Protein AF-A0A940P5E0-F1 (afdb_monomer)

Foldseek 3Di:
DDDDDDDDDDFLLVVLVCCLPPPPPDLCLLVVLLVVVQVVQAVQQVVVVDDDPDDWDWDWDWDDDPNHIDIDIDTPGFWDDPVRCCQQVLDFQRDPCPVDDDDDDDPPPPNNRSCSQSSVVSPDQKDWDWTAGPVHQVWIWIWIDGSRSDIDIDTDDRDD

Structure (mmCIF, N/CA/C/O backbone):
data_AF-A0A940P5E0-F1
#
_entry.id   AF-A0A940P5E0-F1
#
loop_
_atom_site.group_PDB
_atom_site.id
_atom_site.type_symbol
_atom_site.label_atom_id
_atom_site.label_alt_id
_atom_site.label_comp_id
_atom_site.label_asym_id
_atom_site.label_entity_id
_atom_site.label_seq_id
_atom_site.pdbx_PDB_ins_code
_atom_site.Cartn_x
_atom_site.Cartn_y
_atom_site.Cartn_z
_atom_site.occupancy
_atom_site.B_iso_or_equiv
_atom_site.auth_seq_id
_atom_site.auth_comp_id
_atom_site.auth_asym_id
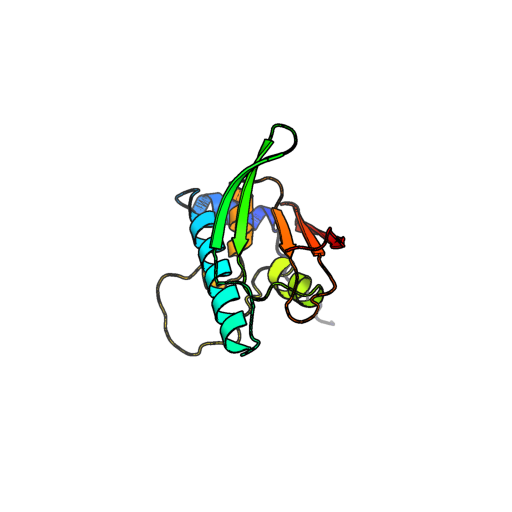_atom_site.auth_atom_id
_atom_site.pdbx_PDB_model_num
ATOM 1 N N . MET A 1 1 ? -26.971 -40.509 3.670 1.00 55.34 1 MET A N 1
ATOM 2 C CA . MET A 1 1 ? -27.205 -39.049 3.719 1.00 55.34 1 MET A CA 1
ATOM 3 C C . MET A 1 1 ? -25.956 -38.396 3.150 1.00 55.34 1 MET A C 1
ATOM 5 O O . MET A 1 1 ? -24.884 -38.816 3.577 1.00 55.34 1 MET A O 1
ATOM 9 N N . PRO A 1 2 ? -26.040 -37.484 2.166 1.00 64.12 2 PRO A N 1
ATOM 10 C CA . PRO A 1 2 ? -24.861 -36.746 1.727 1.00 64.12 2 PRO A CA 1
ATOM 11 C C . PRO A 1 2 ? -24.359 -35.894 2.896 1.00 64.12 2 PRO A C 1
ATOM 13 O O . PRO A 1 2 ? -25.160 -35.305 3.619 1.00 64.12 2 PRO A O 1
ATOM 16 N N . GLN A 1 3 ? -23.048 -35.876 3.110 1.00 68.75 3 GLN A N 1
ATOM 17 C CA . GLN A 1 3 ? -22.428 -35.011 4.104 1.00 68.75 3 GLN A CA 1
ATOM 18 C C . GLN A 1 3 ? -22.247 -33.631 3.476 1.00 68.75 3 GLN A C 1
ATOM 20 O O . GLN A 1 3 ? -21.468 -33.475 2.537 1.00 68.75 3 GLN A O 1
ATOM 25 N N . GLU A 1 4 ? -22.991 -32.644 3.965 1.00 78.94 4 GLU A N 1
ATOM 26 C CA . GLU A 1 4 ? -22.797 -31.256 3.559 1.00 78.94 4 GLU A CA 1
ATOM 27 C C . GLU A 1 4 ? -21.543 -30.697 4.231 1.00 78.94 4 GLU A C 1
ATOM 29 O O . GLU A 1 4 ? -21.352 -30.821 5.443 1.00 78.94 4 GLU A O 1
ATOM 34 N N . SER A 1 5 ? -20.670 -30.107 3.418 1.00 74.12 5 SER A N 1
ATOM 35 C CA . SER A 1 5 ? -19.461 -29.433 3.872 1.00 74.12 5 SER A CA 1
ATOM 36 C C . SER A 1 5 ? -19.677 -27.932 3.777 1.00 74.12 5 SER A C 1
ATOM 38 O O . SER A 1 5 ? -20.041 -27.419 2.721 1.00 74.12 5 SER A O 1
ATOM 40 N N . TYR A 1 6 ? -19.403 -27.233 4.871 1.00 83.38 6 TYR A N 1
ATOM 41 C CA . TYR A 1 6 ? -19.501 -25.782 4.967 1.00 83.38 6 TYR A CA 1
ATOM 42 C C . TYR A 1 6 ? -18.100 -25.187 5.099 1.00 83.38 6 TYR A C 1
ATOM 44 O O . TYR A 1 6 ? -17.218 -25.788 5.715 1.00 83.38 6 TYR A O 1
ATOM 52 N N . VAL A 1 7 ? -17.885 -24.017 4.502 1.00 78.69 7 VAL A N 1
ATOM 53 C CA . VAL A 1 7 ? -16.602 -23.307 4.566 1.00 78.69 7 VAL A CA 1
ATOM 54 C C . VAL A 1 7 ? -16.635 -22.331 5.738 1.00 78.69 7 VAL A C 1
ATOM 56 O O . VAL A 1 7 ? -17.623 -21.622 5.928 1.00 78.69 7 VAL A O 1
ATOM 59 N N . PHE A 1 8 ? -15.553 -22.286 6.517 1.00 74.12 8 PHE A N 1
ATOM 60 C CA . PHE A 1 8 ? -15.381 -21.267 7.548 1.00 74.12 8 PHE A CA 1
ATOM 61 C C . PHE A 1 8 ? -15.370 -19.873 6.916 1.00 74.12 8 PHE A C 1
ATOM 63 O O . PHE A 1 8 ? -14.656 -19.627 5.945 1.00 74.12 8 PHE A O 1
ATOM 70 N N . GLN A 1 9 ? -16.151 -18.960 7.486 1.00 72.38 9 GLN A N 1
ATOM 71 C CA . GLN A 1 9 ? -16.151 -17.551 7.111 1.00 72.38 9 GLN A CA 1
ATOM 72 C C . GLN A 1 9 ? -15.310 -16.762 8.109 1.00 72.38 9 GLN A C 1
ATOM 74 O O . GLN A 1 9 ? -15.288 -17.074 9.300 1.00 72.38 9 GLN A O 1
ATOM 79 N N . VAL A 1 10 ? -14.627 -15.733 7.620 1.00 70.62 10 VAL A N 1
ATOM 80 C CA . VAL A 1 10 ? -13.775 -14.871 8.436 1.00 70.62 10 VAL A CA 1
ATOM 81 C C . VAL A 1 10 ? -14.363 -13.462 8.433 1.00 70.62 10 VAL A C 1
ATOM 83 O O . VAL A 1 10 ? -14.645 -12.914 7.371 1.00 70.62 10 VAL A O 1
ATOM 86 N N . ASN A 1 11 ? -14.556 -12.884 9.621 1.00 74.44 11 ASN A N 1
ATOM 87 C CA . ASN A 1 11 ? -15.017 -11.506 9.790 1.00 74.44 11 ASN A CA 1
ATOM 88 C C . ASN A 1 11 ? -13.806 -10.574 9.936 1.00 74.44 11 ASN A C 1
ATOM 90 O O . ASN A 1 11 ? -13.059 -10.688 10.910 1.00 74.44 11 ASN A O 1
ATOM 94 N N . LEU A 1 12 ? -13.633 -9.651 8.985 1.00 76.00 12 LEU A N 1
ATOM 95 C CA . LEU A 1 12 ? -12.532 -8.690 8.999 1.00 76.00 12 LEU A CA 1
ATOM 96 C C . LEU A 1 12 ? -12.578 -7.746 10.202 1.00 76.00 12 LEU A C 1
ATOM 98 O O . LEU A 1 12 ? -11.566 -7.607 10.881 1.00 76.00 12 LEU A O 1
ATOM 102 N N . GLY A 1 13 ? -13.738 -7.161 10.505 1.00 75.00 13 GLY A N 1
ATOM 103 C CA . GLY A 1 13 ? -13.892 -6.265 11.654 1.00 75.00 13 GLY A CA 1
ATOM 104 C C . GLY A 1 13 ? -13.487 -6.951 12.960 1.00 75.00 13 GLY A C 1
ATOM 105 O O . GLY A 1 13 ? -12.678 -6.423 13.713 1.00 75.00 13 GLY A O 1
ATOM 106 N N . GLY A 1 14 ? -13.921 -8.202 13.154 1.00 76.06 14 GLY A N 1
ATOM 107 C CA . GLY A 1 14 ? -13.518 -8.999 14.317 1.00 76.06 14 GLY A CA 1
ATOM 108 C C . GLY A 1 14 ? -12.012 -9.299 14.374 1.00 76.06 14 GLY A C 1
ATOM 109 O O . GLY A 1 14 ? -11.443 -9.376 15.460 1.00 76.06 14 GLY A O 1
ATOM 110 N N . MET A 1 15 ? -11.334 -9.440 13.229 1.00 77.25 15 MET A N 1
ATOM 111 C CA . MET A 1 15 ? -9.872 -9.569 13.203 1.00 77.25 15 MET A CA 1
ATOM 112 C C . MET A 1 15 ? -9.172 -8.256 13.550 1.00 77.25 15 MET A C 1
ATOM 114 O O . MET A 1 15 ? -8.196 -8.289 14.295 1.00 77.25 15 MET A O 1
ATOM 118 N N . ILE A 1 16 ? -9.666 -7.119 13.050 1.00 75.62 16 ILE A N 1
ATOM 119 C CA . ILE A 1 16 ? -9.144 -5.788 13.394 1.00 75.62 16 ILE A CA 1
ATOM 120 C C . ILE A 1 16 ? -9.293 -5.542 14.902 1.00 75.62 16 ILE A C 1
ATOM 122 O O . ILE A 1 16 ? -8.329 -5.120 15.535 1.00 75.62 16 ILE A O 1
ATOM 126 N N . ASP A 1 17 ? -10.432 -5.908 15.496 1.00 75.94 17 ASP A N 1
ATOM 127 C CA . ASP A 1 17 ? -10.663 -5.796 16.943 1.00 75.94 17 ASP A CA 1
ATOM 128 C C . ASP A 1 17 ? -9.687 -6.659 17.759 1.00 75.94 17 ASP A C 1
ATOM 130 O O . ASP A 1 17 ? -9.161 -6.226 18.785 1.00 75.94 17 ASP A O 1
ATOM 134 N N . ILE A 1 18 ? -9.411 -7.894 17.328 1.00 74.56 18 ILE A N 1
ATOM 135 C CA . ILE A 1 18 ? -8.427 -8.761 18.002 1.00 74.56 18 ILE A CA 1
ATOM 136 C C . ILE A 1 18 ? -7.021 -8.170 17.873 1.00 74.56 18 ILE A C 1
ATOM 138 O O . ILE A 1 18 ? -6.257 -8.148 18.843 1.00 74.56 18 ILE A O 1
ATOM 142 N N . LEU A 1 19 ? -6.683 -7.684 16.679 1.00 71.31 19 LEU A N 1
ATOM 143 C CA . LEU A 1 19 ? -5.409 -7.038 16.402 1.00 71.31 19 LEU A CA 1
ATOM 144 C C . LEU A 1 19 ? -5.214 -5.812 17.305 1.00 71.31 19 LEU A C 1
ATOM 146 O O . LEU A 1 19 ? -4.159 -5.694 17.935 1.00 71.31 19 LEU A O 1
ATOM 150 N N . SER A 1 20 ? -6.233 -4.956 17.430 1.00 68.44 20 SER A N 1
ATOM 151 C CA . SER A 1 20 ? -6.174 -3.739 18.247 1.00 68.44 20 SER A CA 1
ATOM 152 C C . SER A 1 20 ? -6.072 -4.039 19.741 1.00 68.44 20 SER A C 1
ATOM 154 O O . SER A 1 20 ? -5.317 -3.376 20.445 1.00 68.44 20 SER A O 1
ATOM 156 N N . ASN A 1 21 ? -6.813 -5.034 20.237 1.00 65.56 21 ASN A N 1
ATOM 157 C CA . ASN A 1 21 ? -6.927 -5.284 21.674 1.00 65.56 21 ASN A CA 1
ATOM 158 C C . ASN A 1 21 ? -5.821 -6.187 22.237 1.00 65.56 21 ASN A C 1
ATOM 160 O O . ASN A 1 21 ? -5.548 -6.132 23.438 1.00 65.56 21 ASN A O 1
ATOM 164 N N . HIS A 1 22 ? -5.202 -7.041 21.414 1.00 61.72 22 HIS A N 1
ATOM 165 C CA . HIS A 1 22 ? -4.337 -8.114 21.924 1.00 61.72 22 HIS A CA 1
ATOM 166 C C . HIS A 1 22 ? -2.964 -8.239 21.259 1.00 61.72 22 HIS A C 1
ATOM 168 O O . HIS A 1 22 ? -2.071 -8.821 21.874 1.00 61.72 22 HIS A O 1
ATOM 174 N N . LEU A 1 23 ? -2.766 -7.725 20.041 1.00 59.97 23 LEU A N 1
ATOM 175 C CA . LEU A 1 23 ? -1.518 -7.933 19.289 1.00 59.97 23 LEU A CA 1
ATOM 176 C C . LEU A 1 23 ? -0.697 -6.654 19.100 1.00 59.97 23 LEU A C 1
ATOM 178 O O . LEU A 1 23 ? 0.531 -6.727 19.038 1.00 59.97 23 LEU A O 1
ATOM 182 N N . TYR A 1 24 ? -1.341 -5.488 19.059 1.00 62.06 24 TYR A N 1
ATOM 183 C CA . TYR A 1 24 ? -0.664 -4.204 18.903 1.00 62.06 24 TYR A CA 1
ATOM 184 C C . TYR A 1 24 ? -0.682 -3.415 20.211 1.00 62.06 24 TYR A C 1
ATOM 186 O O . TYR A 1 24 ? -1.576 -2.626 20.486 1.00 62.06 24 TYR A O 1
ATOM 194 N N . SER A 1 25 ? 0.348 -3.615 21.032 1.00 58.38 25 SER A N 1
ATOM 195 C CA . SER A 1 25 ? 0.553 -2.860 22.275 1.00 58.38 25 SER A CA 1
ATOM 196 C C . SER A 1 25 ? 0.988 -1.403 22.050 1.00 58.38 25 SER A C 1
ATOM 198 O O . SER A 1 25 ? 1.002 -0.625 23.001 1.00 58.38 25 SER A O 1
ATOM 200 N N . SER A 1 26 ? 1.314 -1.017 20.809 1.00 66.50 26 SER A N 1
ATOM 201 C CA . SER A 1 26 ? 1.558 0.370 20.400 1.00 66.50 26 SER A CA 1
ATOM 202 C C . SER A 1 26 ? 0.910 0.649 19.036 1.00 66.50 26 SER A C 1
ATOM 204 O O . SER A 1 26 ? 1.012 -0.201 18.145 1.00 66.50 26 SER A O 1
ATOM 206 N N . PRO A 1 27 ? 0.302 1.834 18.832 1.00 66.56 27 PRO A N 1
ATOM 207 C CA . PRO A 1 27 ? -0.194 2.259 17.526 1.00 66.56 27 PRO A CA 1
ATOM 208 C C . PRO A 1 27 ? 0.919 2.394 16.478 1.00 66.56 27 PRO A C 1
ATOM 210 O O . PRO A 1 27 ? 0.611 2.449 15.301 1.00 66.56 27 PRO A O 1
ATOM 213 N N . ASP A 1 28 ? 2.203 2.383 16.845 1.00 79.81 28 ASP A N 1
ATOM 214 C CA . ASP A 1 28 ? 3.307 2.601 15.895 1.00 79.81 28 ASP A CA 1
ATOM 215 C C . ASP A 1 28 ? 3.607 1.393 14.993 1.00 79.81 28 ASP A C 1
ATOM 217 O O . ASP A 1 28 ? 4.463 1.459 14.106 1.00 79.81 28 ASP A O 1
ATOM 221 N N . VAL A 1 29 ? 2.934 0.257 15.204 1.00 80.25 29 VAL A N 1
ATOM 222 C CA . VAL A 1 29 ? 3.265 -0.969 14.474 1.00 80.25 29 VAL A CA 1
ATOM 223 C C . VAL A 1 29 ? 3.004 -0.850 12.971 1.00 80.25 29 VAL A C 1
ATOM 225 O O . VAL A 1 29 ? 3.805 -1.372 12.194 1.00 80.25 29 VAL A O 1
ATOM 228 N N . PHE A 1 30 ? 1.985 -0.102 12.535 1.00 84.69 30 PHE A N 1
ATOM 229 C CA . PHE A 1 30 ? 1.736 0.081 11.098 1.00 84.69 30 PHE A CA 1
ATOM 230 C C . PHE A 1 30 ? 2.933 0.709 10.375 1.00 84.69 30 PHE A C 1
ATOM 232 O O . PHE A 1 30 ? 3.232 0.329 9.246 1.00 84.69 30 PHE A O 1
ATOM 239 N N . VAL A 1 31 ? 3.678 1.602 11.040 1.00 89.12 31 VAL A N 1
ATOM 240 C CA . VAL A 1 31 ? 4.879 2.225 10.470 1.00 89.12 31 VAL A CA 1
ATOM 241 C C . VAL A 1 31 ? 5.920 1.158 10.152 1.00 89.12 31 VAL A C 1
ATOM 243 O O . VAL A 1 31 ? 6.458 1.126 9.046 1.00 89.12 31 VAL A O 1
ATOM 246 N N . ARG A 1 32 ? 6.183 0.253 11.101 1.00 86.56 32 ARG A N 1
ATOM 247 C CA . ARG A 1 32 ? 7.145 -0.841 10.917 1.00 86.56 32 ARG A CA 1
ATOM 248 C C . ARG A 1 32 ? 6.718 -1.766 9.779 1.00 86.56 32 ARG A C 1
ATOM 250 O O . ARG A 1 32 ? 7.552 -2.127 8.953 1.00 86.56 32 ARG A O 1
ATOM 257 N N . GLU A 1 33 ? 5.440 -2.136 9.730 1.00 85.88 33 GLU A N 1
ATOM 258 C CA . GLU A 1 33 ? 4.922 -3.045 8.701 1.00 85.88 33 GLU A CA 1
ATOM 259 C C . GLU A 1 33 ? 4.988 -2.415 7.299 1.00 85.88 33 GLU A C 1
ATOM 261 O O . GLU A 1 33 ? 5.460 -3.056 6.358 1.00 85.88 33 GLU A O 1
ATOM 266 N N . LEU A 1 34 ? 4.594 -1.145 7.149 1.00 89.69 34 LEU A N 1
ATOM 267 C CA . LEU A 1 34 ? 4.669 -0.439 5.864 1.00 89.69 34 LEU A CA 1
ATOM 268 C C . LEU A 1 34 ? 6.115 -0.220 5.404 1.00 89.69 34 LEU A C 1
ATOM 270 O O . LEU A 1 34 ? 6.418 -0.433 4.229 1.00 89.69 34 LEU A O 1
ATOM 274 N N . LEU A 1 35 ? 7.026 0.133 6.317 1.00 90.44 35 LEU A N 1
ATOM 275 C CA . LEU A 1 35 ? 8.452 0.248 5.997 1.00 90.44 35 LEU A CA 1
ATOM 276 C C . LEU A 1 35 ? 9.044 -1.093 5.550 1.00 90.44 35 LEU A C 1
ATOM 278 O O . LEU A 1 35 ? 9.800 -1.134 4.579 1.00 90.44 35 LEU A O 1
ATOM 282 N N . GLN A 1 36 ? 8.686 -2.196 6.212 1.00 87.25 36 GLN A N 1
ATOM 283 C CA . GLN A 1 36 ? 9.150 -3.523 5.808 1.00 87.25 36 GLN A CA 1
ATOM 284 C C . GLN A 1 36 ? 8.617 -3.908 4.422 1.00 87.25 36 GLN A C 1
ATOM 286 O O . GLN A 1 36 ? 9.378 -4.422 3.602 1.00 87.25 36 GLN A O 1
ATOM 291 N N . ASN A 1 37 ? 7.345 -3.615 4.130 1.00 88.81 37 ASN A N 1
ATOM 292 C CA . ASN A 1 37 ? 6.761 -3.847 2.806 1.00 88.81 37 ASN A CA 1
ATOM 293 C C . ASN A 1 37 ? 7.494 -3.054 1.713 1.00 88.81 37 ASN A C 1
ATOM 295 O O . ASN A 1 37 ? 7.810 -3.610 0.662 1.00 88.81 37 ASN A O 1
ATOM 299 N N . ALA A 1 38 ? 7.826 -1.790 1.980 1.00 91.75 38 ALA A N 1
ATOM 300 C CA . ALA A 1 38 ? 8.589 -0.944 1.065 1.00 91.75 38 ALA A CA 1
ATOM 301 C C . ALA A 1 38 ? 10.007 -1.494 0.802 1.00 91.75 38 ALA A C 1
ATOM 303 O O . ALA A 1 38 ? 10.453 -1.577 -0.346 1.00 91.75 38 ALA A O 1
ATOM 304 N N . VAL A 1 39 ? 10.711 -1.942 1.852 1.00 90.69 39 VAL A N 1
ATOM 305 C CA . VAL A 1 39 ? 12.027 -2.599 1.724 1.00 90.69 39 VAL A CA 1
ATOM 306 C C . VAL A 1 39 ? 11.929 -3.867 0.875 1.00 90.69 39 VAL A C 1
ATOM 308 O O . VAL A 1 39 ? 12.759 -4.084 -0.014 1.00 90.69 39 VAL A O 1
ATOM 311 N N . ASP A 1 40 ? 10.908 -4.689 1.115 1.00 86.50 40 ASP A N 1
ATOM 312 C CA . ASP A 1 40 ? 10.685 -5.936 0.384 1.00 86.50 40 ASP A CA 1
ATOM 313 C C . ASP A 1 40 ? 10.379 -5.672 -1.100 1.00 86.50 40 ASP A C 1
ATOM 315 O O . ASP A 1 40 ? 10.935 -6.350 -1.971 1.00 86.50 40 ASP A O 1
ATOM 319 N N . ALA A 1 41 ? 9.568 -4.654 -1.406 1.00 90.50 41 ALA A N 1
ATOM 320 C CA . ALA A 1 41 ? 9.239 -4.251 -2.773 1.00 90.50 41 ALA A CA 1
ATOM 321 C C . ALA A 1 41 ? 10.479 -3.773 -3.547 1.00 90.50 41 ALA A C 1
ATOM 323 O O . ALA A 1 41 ? 10.698 -4.170 -4.696 1.00 90.50 41 ALA A O 1
ATOM 324 N N . ILE A 1 42 ? 11.343 -2.972 -2.920 1.00 92.75 42 ILE A N 1
ATOM 325 C CA . ILE A 1 42 ? 12.616 -2.535 -3.517 1.00 92.75 42 ILE A CA 1
ATOM 326 C C . ILE A 1 42 ? 13.553 -3.727 -3.734 1.00 92.75 42 ILE A C 1
ATOM 328 O O . ILE A 1 42 ? 14.141 -3.882 -4.809 1.00 92.75 42 ILE A O 1
ATOM 332 N N . ALA A 1 43 ? 13.678 -4.613 -2.744 1.00 89.00 43 ALA A N 1
ATOM 333 C CA . ALA A 1 43 ? 14.507 -5.809 -2.863 1.00 89.00 43 ALA A CA 1
ATOM 334 C C . ALA A 1 43 ? 14.013 -6.741 -3.983 1.00 89.00 43 ALA A C 1
ATOM 336 O O . ALA A 1 43 ? 14.829 -7.299 -4.724 1.00 89.00 43 ALA A O 1
ATOM 337 N N . ALA A 1 44 ? 12.696 -6.892 -4.139 1.00 87.12 44 ALA A N 1
ATOM 338 C CA . ALA A 1 44 ? 12.089 -7.643 -5.233 1.00 87.12 44 ALA A CA 1
ATOM 339 C C . ALA A 1 44 ? 12.394 -6.999 -6.592 1.00 87.12 44 ALA A C 1
ATOM 341 O O . ALA A 1 44 ? 12.835 -7.697 -7.506 1.00 87.12 44 ALA A O 1
ATOM 342 N N . LYS A 1 45 ? 12.279 -5.669 -6.704 1.00 90.38 45 LYS A N 1
ATOM 343 C CA . LYS A 1 45 ? 12.611 -4.938 -7.934 1.00 90.38 45 LYS A CA 1
ATOM 344 C C . LYS A 1 45 ? 14.064 -5.144 -8.341 1.00 90.38 45 LYS A C 1
ATOM 346 O O . LYS A 1 45 ? 14.326 -5.465 -9.497 1.00 90.38 45 LYS A O 1
ATOM 351 N N . ARG A 1 46 ? 15.010 -5.054 -7.400 1.00 88.25 46 ARG A N 1
ATOM 352 C CA . ARG A 1 46 ? 16.439 -5.306 -7.675 1.00 88.25 46 ARG A CA 1
ATOM 353 C C . ARG A 1 46 ? 16.687 -6.695 -8.267 1.00 88.25 46 ARG A C 1
ATOM 355 O O . ARG A 1 46 ? 17.506 -6.833 -9.171 1.00 88.25 46 ARG A O 1
ATOM 362 N N . LYS A 1 47 ? 15.966 -7.718 -7.796 1.00 88.25 47 LYS A N 1
ATOM 363 C CA . LYS A 1 47 ? 16.100 -9.101 -8.291 1.00 88.25 47 LYS A CA 1
ATOM 364 C C . LYS A 1 47 ? 15.629 -9.282 -9.734 1.00 88.25 47 LYS A C 1
ATOM 366 O O . LYS A 1 47 ? 16.060 -10.236 -10.372 1.00 88.25 47 LYS A O 1
ATOM 371 N N . THR A 1 48 ? 14.791 -8.385 -10.258 1.00 87.81 48 THR A N 1
ATOM 372 C CA . THR A 1 48 ? 14.363 -8.429 -11.670 1.00 87.81 48 THR A CA 1
ATOM 373 C C . THR A 1 48 ? 15.511 -8.128 -12.638 1.00 87.81 48 THR A C 1
ATOM 375 O O . THR A 1 48 ? 15.437 -8.497 -13.806 1.00 87.81 48 THR A O 1
ATOM 378 N N . GLY A 1 49 ? 16.566 -7.444 -12.173 1.00 85.12 49 GLY A N 1
ATOM 379 C CA . GLY A 1 49 ? 17.679 -7.000 -13.013 1.00 85.12 49 GLY A CA 1
ATOM 380 C C . GLY A 1 49 ? 17.322 -5.883 -14.000 1.00 85.12 49 GLY A C 1
ATOM 381 O O . GLY A 1 49 ? 18.179 -5.482 -14.785 1.00 85.12 49 GLY A O 1
ATOM 382 N N . ILE A 1 50 ? 16.089 -5.364 -13.969 1.00 83.69 50 ILE A N 1
ATOM 383 C CA . ILE A 1 50 ? 15.646 -4.287 -14.856 1.00 83.69 50 ILE A CA 1
ATOM 384 C C . ILE A 1 50 ? 16.279 -2.969 -14.387 1.00 83.69 50 ILE A C 1
ATOM 386 O O . ILE A 1 50 ? 16.061 -2.561 -13.241 1.00 83.69 50 ILE A O 1
ATOM 390 N N . PRO A 1 51 ? 17.050 -2.274 -15.245 1.00 78.00 51 PRO A N 1
ATOM 391 C CA . PRO A 1 51 ? 17.627 -0.986 -14.893 1.00 78.00 51 PRO A CA 1
ATOM 392 C C . PRO A 1 51 ? 16.531 0.043 -14.601 1.00 78.00 51 PRO A C 1
ATOM 394 O O . PRO A 1 51 ? 15.648 0.281 -15.422 1.00 78.00 51 PRO A O 1
ATOM 397 N N . SER A 1 52 ? 16.610 0.684 -13.438 1.00 79.06 52 SER A N 1
ATOM 398 C CA . SER A 1 52 ? 15.740 1.794 -13.052 1.00 79.06 52 SER A CA 1
ATOM 399 C C . SER A 1 52 ? 16.549 3.085 -13.065 1.00 79.06 52 SER A C 1
ATOM 401 O O . SER A 1 52 ? 17.597 3.165 -12.430 1.00 79.06 52 SER A O 1
ATOM 403 N N . ALA A 1 53 ? 16.057 4.113 -13.761 1.00 77.31 53 ALA A N 1
ATOM 404 C CA . ALA A 1 53 ? 16.648 5.453 -13.700 1.00 77.31 53 ALA A CA 1
ATOM 405 C C . ALA A 1 53 ? 16.453 6.109 -12.320 1.00 77.31 53 ALA A C 1
ATOM 407 O O . ALA A 1 53 ? 17.190 7.021 -11.947 1.00 77.31 53 ALA A O 1
ATOM 408 N N . LYS A 1 54 ? 15.459 5.638 -11.555 1.00 80.94 54 LYS A N 1
ATOM 409 C CA . LYS A 1 54 ? 15.190 6.093 -10.192 1.00 80.94 54 LYS A CA 1
ATOM 410 C C . LYS A 1 54 ? 16.061 5.361 -9.189 1.00 80.94 54 LYS A C 1
ATOM 412 O O . LYS A 1 54 ? 16.194 4.139 -9.274 1.00 80.94 54 LYS A O 1
ATOM 417 N N . LYS A 1 55 ? 16.588 6.124 -8.231 1.00 88.38 55 LYS A N 1
ATOM 418 C CA . LYS A 1 55 ? 17.236 5.588 -7.035 1.00 88.38 55 LYS A CA 1
ATOM 419 C C . LYS A 1 55 ? 16.207 4.885 -6.161 1.00 88.38 55 LYS A C 1
ATOM 421 O O . LYS A 1 55 ? 15.045 5.278 -6.142 1.00 88.38 55 LYS A O 1
ATOM 426 N N . ASP A 1 56 ? 16.679 3.886 -5.430 1.00 92.81 56 ASP A N 1
ATOM 427 C CA . ASP A 1 56 ? 15.880 3.246 -4.401 1.00 92.81 56 ASP A CA 1
ATOM 428 C C . ASP A 1 56 ? 15.686 4.212 -3.232 1.00 92.81 56 ASP A C 1
ATOM 430 O O . ASP A 1 56 ? 16.648 4.696 -2.634 1.00 92.81 56 ASP A O 1
ATOM 434 N N . GLU A 1 57 ? 14.431 4.483 -2.933 1.00 94.81 57 GLU A N 1
ATOM 435 C CA . GLU A 1 57 ? 13.977 5.452 -1.951 1.00 94.81 57 GLU A CA 1
ATOM 436 C C . GLU A 1 57 ? 12.685 4.956 -1.305 1.00 94.81 57 GLU A C 1
ATOM 438 O O . GLU A 1 57 ? 11.824 4.385 -1.983 1.00 94.81 57 GLU A O 1
ATOM 443 N N . ILE A 1 58 ? 12.592 5.187 0.005 1.00 95.31 58 ILE A N 1
ATOM 444 C CA . ILE A 1 58 ? 11.387 5.054 0.817 1.00 95.31 58 ILE A CA 1
ATOM 445 C C . ILE A 1 58 ? 11.187 6.409 1.489 1.00 95.31 58 ILE A C 1
ATOM 447 O O . ILE A 1 58 ? 12.127 6.917 2.106 1.00 95.31 58 ILE A O 1
ATOM 451 N N . SER A 1 59 ? 9.995 6.988 1.387 1.00 94.62 59 SER A N 1
ATOM 452 C CA . SER A 1 59 ? 9.687 8.268 2.028 1.00 94.62 59 SER A CA 1
ATOM 453 C C . SER A 1 59 ? 8.400 8.195 2.843 1.00 94.62 59 SER A C 1
ATOM 455 O O . SER A 1 59 ? 7.455 7.494 2.477 1.00 94.62 59 SER A O 1
ATOM 457 N N . LEU A 1 60 ? 8.386 8.920 3.963 1.00 94.31 60 LEU A N 1
ATOM 458 C CA . LEU A 1 60 ? 7.199 9.181 4.770 1.00 94.31 60 LEU A CA 1
ATOM 459 C C . LEU A 1 60 ? 6.911 10.672 4.713 1.00 94.31 60 LEU A C 1
ATOM 461 O O . LEU A 1 60 ? 7.770 11.486 5.059 1.00 94.31 60 LEU A O 1
ATOM 465 N N . ILE A 1 61 ? 5.699 11.020 4.307 1.00 93.88 61 ILE A N 1
ATOM 466 C CA . ILE A 1 61 ? 5.258 12.405 4.184 1.00 93.88 61 ILE A CA 1
ATOM 467 C C . ILE A 1 61 ? 3.968 12.552 4.975 1.00 93.88 61 ILE A C 1
ATOM 469 O O . ILE A 1 61 ? 2.981 11.876 4.697 1.00 93.88 61 ILE A O 1
ATOM 473 N N . LEU A 1 62 ? 3.971 13.455 5.952 1.00 92.81 62 LEU A N 1
ATOM 474 C CA . LEU A 1 62 ? 2.741 13.927 6.568 1.00 92.81 62 LEU A CA 1
ATOM 475 C C . LEU A 1 62 ? 2.231 15.118 5.757 1.00 92.81 62 LEU A C 1
ATOM 477 O O . LEU A 1 62 ? 2.949 16.095 5.547 1.00 92.81 62 LEU A O 1
ATOM 481 N N . SER A 1 63 ? 1.000 15.009 5.290 1.00 92.81 63 SER A N 1
ATOM 482 C CA . SER A 1 63 ? 0.317 16.001 4.469 1.00 92.81 63 SER A CA 1
ATOM 483 C C . SER A 1 63 ? -1.113 16.193 4.970 1.00 92.81 63 SER A C 1
ATOM 485 O O . SER A 1 63 ? -1.517 15.600 5.972 1.00 92.81 63 SER A O 1
ATOM 487 N N . GLU A 1 64 ? -1.874 17.043 4.292 1.00 92.81 64 GLU A N 1
ATOM 488 C CA . GLU A 1 64 ? -3.281 17.270 4.586 1.00 92.81 64 GLU A CA 1
ATOM 489 C C . GLU A 1 64 ? -4.076 17.209 3.283 1.00 92.81 64 GLU A C 1
ATOM 491 O O . GLU A 1 64 ? -3.680 17.797 2.276 1.00 92.81 64 GLU A O 1
ATOM 496 N N . GLU A 1 65 ? -5.203 16.505 3.306 1.00 90.31 65 GLU A N 1
ATOM 497 C CA . GLU A 1 65 ? -6.145 16.420 2.194 1.00 90.31 65 GLU A CA 1
ATOM 498 C C . GLU A 1 65 ? -7.540 16.760 2.730 1.00 90.31 65 GLU A C 1
ATOM 500 O O . GLU A 1 65 ? -8.028 16.137 3.672 1.00 90.31 65 GLU A O 1
ATOM 505 N N . ASN A 1 66 ? -8.188 17.782 2.161 1.00 91.25 66 ASN A N 1
ATOM 506 C CA . ASN A 1 66 ? -9.528 18.229 2.567 1.00 91.25 66 ASN A CA 1
ATOM 507 C C . ASN A 1 66 ? -9.675 18.518 4.079 1.00 91.25 66 ASN A C 1
ATOM 509 O O . ASN A 1 66 ? -10.704 18.197 4.679 1.00 91.25 66 ASN A O 1
ATOM 513 N N . GLY A 1 67 ? -8.654 19.101 4.714 1.00 90.31 67 GLY A N 1
ATOM 514 C CA . GLY A 1 67 ? -8.680 19.394 6.151 1.00 90.31 67 GLY A CA 1
ATOM 515 C C . GLY A 1 67 ? -8.434 18.181 7.052 1.00 90.31 67 GLY A C 1
ATOM 516 O O . GLY A 1 67 ? -8.655 18.272 8.260 1.00 90.31 67 GLY A O 1
ATOM 517 N N . ARG A 1 68 ? -8.033 17.032 6.490 1.00 89.62 68 ARG A N 1
ATOM 518 C CA . ARG A 1 68 ? -7.731 15.804 7.237 1.00 89.62 68 ARG A CA 1
ATOM 519 C C . ARG A 1 68 ? -6.253 15.443 7.105 1.00 89.62 68 ARG A C 1
ATOM 521 O O . ARG A 1 68 ? -5.721 15.519 5.996 1.00 89.62 68 ARG A O 1
ATOM 528 N N . PRO A 1 69 ? -5.589 15.024 8.197 1.00 91.38 69 PRO A N 1
ATOM 529 C CA . PRO A 1 69 ? -4.208 14.575 8.130 1.00 91.38 69 PRO A CA 1
ATOM 530 C C . PRO A 1 69 ? -4.108 13.322 7.258 1.00 91.38 69 PRO A C 1
ATOM 532 O O . PRO A 1 69 ? -4.884 12.379 7.409 1.00 91.38 69 PRO A O 1
ATOM 535 N N . LEU A 1 70 ? -3.127 13.317 6.364 1.00 93.31 70 LEU A N 1
ATOM 536 C CA . LEU A 1 70 ? -2.825 12.221 5.459 1.00 93.31 70 LEU A CA 1
ATOM 537 C C . LEU A 1 70 ? -1.357 11.836 5.634 1.00 93.31 70 LEU A C 1
ATOM 539 O O . LEU A 1 70 ? -0.454 12.617 5.325 1.00 93.31 70 LEU A O 1
ATOM 543 N N . LEU A 1 71 ? -1.118 10.625 6.130 1.00 93.12 71 LEU A N 1
ATOM 544 C CA . LEU A 1 71 ? 0.219 10.058 6.251 1.00 93.12 71 LEU A CA 1
ATOM 545 C C . LEU A 1 71 ? 0.505 9.157 5.044 1.00 93.12 71 LEU A C 1
ATOM 547 O O . LEU A 1 71 ? -0.071 8.079 4.911 1.00 93.12 71 LEU A O 1
ATOM 551 N N . CYS A 1 72 ? 1.406 9.604 4.176 1.00 93.94 72 CYS A N 1
ATOM 552 C CA . CYS A 1 72 ? 1.781 8.918 2.946 1.00 93.94 72 CYS A CA 1
ATOM 553 C C . CYS A 1 72 ? 3.101 8.167 3.117 1.00 93.94 72 CYS A C 1
ATOM 555 O O . CYS A 1 72 ? 4.102 8.749 3.536 1.00 93.94 72 CYS A O 1
ATOM 557 N N . PHE A 1 73 ? 3.111 6.899 2.713 1.00 94.75 73 PHE A N 1
ATOM 558 C CA . PHE A 1 73 ? 4.313 6.087 2.551 1.00 94.75 73 PHE A CA 1
ATOM 559 C C . PHE A 1 73 ? 4.525 5.862 1.060 1.00 94.75 73 PHE A C 1
ATOM 561 O O . PHE A 1 73 ? 3.598 5.445 0.367 1.00 94.75 73 PHE A O 1
ATOM 568 N N . THR A 1 74 ? 5.727 6.130 0.563 1.00 95.06 74 THR A N 1
ATOM 569 C CA . THR A 1 74 ? 6.076 5.852 -0.832 1.00 95.06 74 THR A CA 1
ATOM 570 C C . THR A 1 74 ? 7.345 5.028 -0.910 1.00 95.06 74 THR A C 1
ATOM 572 O O . THR A 1 74 ? 8.260 5.193 -0.102 1.00 95.06 74 THR A O 1
ATOM 575 N N . ASP A 1 75 ? 7.402 4.152 -1.905 1.00 95.19 75 ASP A N 1
ATOM 576 C CA . ASP A 1 75 ? 8.586 3.389 -2.255 1.00 95.19 75 ASP A CA 1
ATOM 577 C C . ASP A 1 75 ? 8.775 3.353 -3.773 1.00 95.19 75 ASP A C 1
ATOM 579 O O . ASP A 1 75 ? 7.883 3.664 -4.562 1.00 95.19 75 ASP A O 1
ATOM 583 N N . THR A 1 76 ? 9.983 3.001 -4.187 1.00 94.56 76 THR A N 1
ATOM 584 C CA . THR A 1 76 ? 10.386 2.901 -5.600 1.00 94.56 76 THR A CA 1
ATOM 585 C C . THR A 1 76 ? 10.537 1.447 -6.045 1.00 94.56 76 THR A C 1
ATOM 587 O O . THR A 1 76 ? 11.251 1.165 -7.015 1.00 94.56 76 THR A O 1
ATOM 590 N N . GLY A 1 77 ? 9.884 0.524 -5.336 1.00 93.38 77 GLY A N 1
ATOM 591 C CA . GLY A 1 77 ? 9.898 -0.913 -5.555 1.00 93.38 77 GLY A CA 1
ATOM 592 C C . GLY A 1 77 ? 9.089 -1.360 -6.768 1.00 93.38 77 GLY A C 1
ATOM 593 O O . GLY A 1 77 ? 8.936 -0.631 -7.751 1.00 93.38 77 GLY A O 1
ATOM 594 N N . THR A 1 78 ? 8.645 -2.618 -6.750 1.00 92.75 78 THR A N 1
ATOM 595 C CA . THR A 1 78 ? 8.030 -3.263 -7.922 1.00 92.75 78 THR A CA 1
ATOM 596 C C . THR A 1 78 ? 6.720 -2.619 -8.355 1.00 92.75 78 THR A C 1
ATOM 598 O O . THR A 1 78 ? 6.368 -2.730 -9.526 1.00 92.75 78 THR A O 1
ATOM 601 N N . GLY A 1 79 ? 5.993 -1.987 -7.432 1.00 93.44 79 GLY A N 1
ATOM 602 C CA . GLY A 1 79 ? 4.566 -1.744 -7.611 1.00 93.44 79 GLY A CA 1
ATOM 603 C C . GLY A 1 79 ? 3.783 -3.057 -7.722 1.00 93.44 79 GLY A C 1
ATOM 604 O O . GLY A 1 79 ? 4.333 -4.137 -7.487 1.00 93.44 79 GLY A O 1
ATOM 605 N N . LEU A 1 80 ? 2.499 -2.949 -8.060 1.00 93.75 80 LEU A N 1
ATOM 606 C CA . LEU A 1 80 ? 1.567 -4.068 -8.178 1.00 93.75 80 LEU A CA 1
ATOM 607 C C . LEU A 1 80 ? 0.738 -3.930 -9.455 1.00 93.75 80 LEU A C 1
ATOM 609 O O . LEU A 1 80 ? 0.292 -2.840 -9.814 1.00 93.75 80 LEU A O 1
ATOM 613 N N . THR A 1 81 ? 0.533 -5.045 -10.142 1.00 94.62 81 THR A N 1
ATOM 614 C CA . THR A 1 81 ? -0.505 -5.188 -11.171 1.00 94.62 81 THR A CA 1
ATOM 615 C C . THR A 1 81 ? -1.875 -5.387 -10.516 1.00 94.62 81 THR A C 1
ATOM 617 O O . THR A 1 81 ? -1.964 -5.754 -9.345 1.00 94.62 81 THR A O 1
ATOM 620 N N . GLU A 1 82 ? -2.967 -5.219 -11.264 1.00 94.00 82 GLU A N 1
ATOM 621 C CA . GLU A 1 82 ? -4.327 -5.464 -10.753 1.00 94.00 82 GLU A CA 1
ATOM 622 C C . GLU A 1 82 ? -4.501 -6.884 -10.180 1.00 94.00 82 GLU A C 1
ATOM 624 O O . GLU A 1 82 ? -5.064 -7.075 -9.101 1.00 94.00 82 GLU A O 1
ATOM 629 N N . ALA A 1 83 ? -3.932 -7.892 -10.848 1.00 90.50 83 ALA A N 1
ATOM 630 C CA . ALA A 1 83 ? -3.958 -9.274 -10.370 1.00 90.50 83 ALA A CA 1
ATOM 631 C C . ALA A 1 83 ? -3.212 -9.448 -9.033 1.00 90.50 83 ALA A C 1
ATOM 633 O O . ALA A 1 83 ? -3.653 -10.195 -8.158 1.00 90.50 83 ALA A O 1
ATOM 634 N N . GLU A 1 84 ? -2.090 -8.749 -8.856 1.00 89.19 84 GLU A N 1
ATOM 635 C CA . GLU A 1 84 ? -1.322 -8.760 -7.609 1.00 89.19 84 GLU A CA 1
ATOM 636 C C . GLU A 1 84 ? -2.026 -7.986 -6.492 1.00 89.19 84 GLU A C 1
ATOM 638 O O . GLU A 1 84 ? -1.954 -8.413 -5.341 1.00 89.19 84 GLU A O 1
ATOM 643 N N . ILE A 1 85 ? -2.768 -6.919 -6.810 1.00 89.75 85 ILE A N 1
ATOM 644 C CA . ILE A 1 85 ? -3.641 -6.230 -5.847 1.00 89.75 85 ILE A CA 1
ATOM 645 C C . ILE A 1 85 ? -4.676 -7.212 -5.289 1.00 89.75 85 ILE A C 1
ATOM 647 O O . ILE A 1 85 ? -4.786 -7.368 -4.071 1.00 89.75 85 ILE A O 1
ATOM 651 N N . HIS A 1 86 ? -5.389 -7.934 -6.158 1.00 85.62 86 HIS A N 1
ATOM 652 C CA . HIS A 1 86 ? -6.359 -8.936 -5.712 1.00 85.62 86 HIS A CA 1
ATOM 653 C C . HIS A 1 86 ? -5.714 -10.044 -4.879 1.00 85.62 86 HIS A C 1
ATOM 655 O O . HIS A 1 86 ? -6.298 -10.506 -3.904 1.00 85.62 86 HIS A O 1
ATOM 661 N N . ARG A 1 87 ? -4.501 -10.467 -5.237 1.00 81.19 87 ARG A N 1
ATOM 662 C CA . ARG A 1 87 ? -3.808 -11.543 -4.526 1.00 81.19 87 ARG A CA 1
ATOM 663 C C . ARG A 1 87 ? -3.267 -11.114 -3.163 1.00 81.19 87 ARG A C 1
ATOM 665 O O . ARG A 1 87 ? -3.365 -11.882 -2.214 1.00 81.19 87 ARG A O 1
ATOM 672 N N . PHE A 1 88 ? -2.655 -9.936 -3.075 1.00 80.19 88 PHE A N 1
ATOM 673 C CA . PHE A 1 88 ? -1.875 -9.531 -1.901 1.00 80.19 88 PHE A CA 1
ATOM 674 C C . PHE A 1 88 ? -2.593 -8.537 -0.994 1.00 80.19 88 PHE A C 1
ATOM 676 O O . PHE A 1 88 ? -2.310 -8.518 0.200 1.00 80.19 88 PHE A O 1
ATOM 683 N N . LEU A 1 89 ? -3.494 -7.708 -1.533 1.00 81.75 89 LEU A N 1
ATOM 684 C CA . LEU A 1 89 ? -4.214 -6.703 -0.743 1.00 81.75 89 LEU A CA 1
ATOM 685 C C . LEU A 1 89 ? -5.631 -7.161 -0.383 1.00 81.75 89 LEU A C 1
ATOM 687 O O . LEU A 1 89 ? -6.115 -6.844 0.699 1.00 81.75 89 LEU A O 1
ATOM 691 N N . ALA A 1 90 ? -6.293 -7.921 -1.264 1.00 72.31 90 ALA A N 1
ATOM 692 C CA . ALA A 1 90 ? -7.686 -8.332 -1.062 1.00 72.31 90 ALA A CA 1
ATOM 693 C C . ALA A 1 90 ? -7.862 -9.691 -0.360 1.00 72.31 90 ALA A C 1
ATOM 695 O O . ALA A 1 90 ? -8.970 -10.014 0.068 1.00 72.31 90 ALA A O 1
ATOM 696 N N . VAL A 1 91 ? -6.799 -10.492 -0.227 1.00 70.00 91 VAL A N 1
ATOM 697 C CA . VAL A 1 91 ? -6.850 -11.795 0.451 1.00 70.00 91 VAL A CA 1
ATOM 698 C C . VAL A 1 91 ? -5.983 -11.773 1.703 1.00 70.00 91 VAL A C 1
ATOM 700 O O . VAL A 1 91 ? -4.756 -11.827 1.661 1.00 70.00 91 VAL A O 1
ATOM 703 N N . ILE A 1 92 ? -6.649 -11.750 2.851 1.00 69.25 92 ILE A N 1
ATOM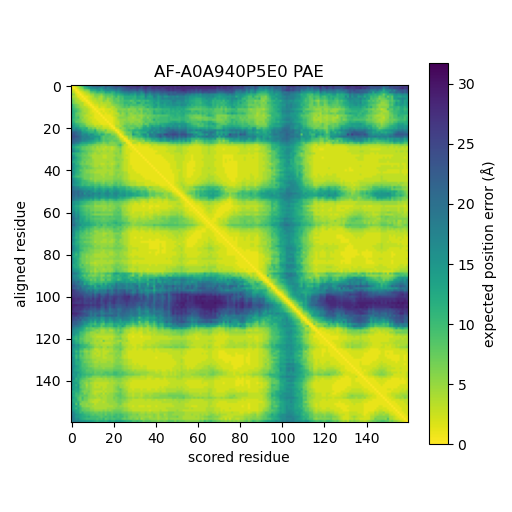 704 C CA . ILE A 1 92 ? -6.011 -11.766 4.167 1.00 69.25 92 ILE A CA 1
ATOM 705 C C . ILE A 1 92 ? -5.331 -13.120 4.379 1.00 69.25 92 ILE A C 1
ATOM 707 O O . ILE A 1 92 ? -5.940 -14.165 4.152 1.00 69.25 92 ILE A O 1
ATOM 711 N N . GLY A 1 93 ? -4.073 -13.118 4.821 1.00 61.09 93 GLY A N 1
ATOM 712 C CA . GLY A 1 93 ? -3.307 -14.353 5.016 1.00 61.09 93 G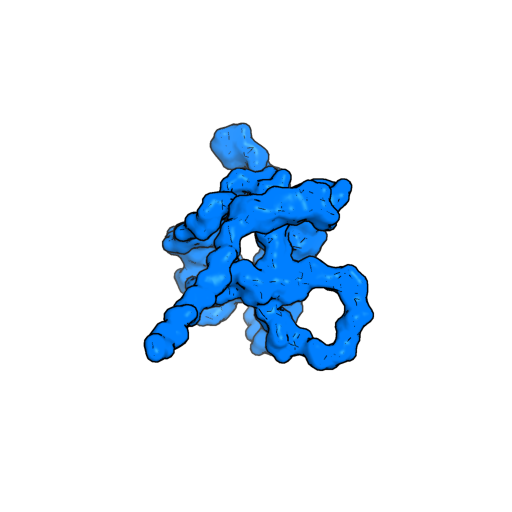LY A CA 1
ATOM 713 C C . GLY A 1 93 ? -2.472 -14.774 3.802 1.00 61.09 93 GLY A C 1
ATOM 714 O O . GLY A 1 93 ? -1.557 -15.586 3.951 1.00 61.09 93 GLY A O 1
ATOM 715 N N . GLN A 1 94 ? -2.734 -14.229 2.606 1.00 57.56 94 GLN A N 1
ATOM 716 C CA . GLN A 1 94 ? -1.919 -14.502 1.420 1.00 57.56 94 GLN A CA 1
ATOM 717 C C . GLN A 1 94 ? -0.752 -13.518 1.317 1.00 57.56 94 GLN A C 1
ATOM 719 O O . GLN A 1 94 ? -0.809 -12.489 0.653 1.00 57.56 94 GLN A O 1
ATOM 724 N N . SER A 1 95 ? 0.365 -13.874 1.950 1.00 55.62 95 SER A N 1
ATOM 725 C CA . SER A 1 95 ? 1.646 -13.218 1.684 1.00 55.62 95 SER A CA 1
ATOM 726 C C . SER A 1 95 ? 2.334 -13.837 0.464 1.00 55.62 95 SER A C 1
ATOM 728 O O . SER A 1 95 ? 2.368 -15.060 0.311 1.00 55.62 95 SER A O 1
ATOM 730 N N . SER A 1 96 ? 3.006 -13.012 -0.345 1.00 52.09 96 SER A N 1
ATOM 731 C CA . SER A 1 96 ? 4.001 -13.462 -1.336 1.00 52.09 96 SER A CA 1
ATOM 732 C C . SER A 1 96 ? 5.144 -14.290 -0.720 1.00 52.09 96 SER A C 1
ATOM 734 O O . SER A 1 96 ? 5.867 -14.980 -1.437 1.00 52.09 96 SER A O 1
ATOM 736 N N . LYS A 1 97 ? 5.298 -14.265 0.612 1.00 53.66 97 LYS A N 1
ATOM 737 C CA . LYS A 1 97 ? 6.305 -15.022 1.371 1.00 53.66 97 LYS A CA 1
ATOM 738 C C . LYS A 1 97 ? 5.919 -16.473 1.653 1.00 53.66 97 LYS A C 1
ATOM 740 O O . LYS A 1 97 ? 6.785 -17.240 2.065 1.00 53.66 97 LYS A O 1
ATOM 745 N N . HIS A 1 98 ? 4.666 -16.879 1.432 1.00 49.97 98 HIS A N 1
ATOM 746 C CA . HIS A 1 98 ? 4.235 -18.241 1.771 1.00 49.97 98 HIS A CA 1
ATOM 747 C C . HIS A 1 98 ? 4.929 -19.325 0.917 1.00 49.97 98 HIS A C 1
ATOM 749 O O . HIS A 1 98 ? 5.033 -20.471 1.352 1.00 49.97 98 HIS A O 1
ATOM 755 N N . ASP A 1 99 ? 5.484 -18.947 -0.241 1.00 46.75 99 ASP A N 1
ATOM 756 C CA . ASP A 1 99 ? 6.262 -19.836 -1.115 1.00 46.75 99 ASP A CA 1
ATOM 757 C C . ASP A 1 99 ? 7.759 -19.927 -0.745 1.00 46.75 99 ASP A C 1
ATOM 759 O O . ASP A 1 99 ? 8.503 -20.719 -1.326 1.00 46.75 99 ASP A O 1
ATOM 763 N N . LEU A 1 100 ? 8.236 -19.155 0.240 1.00 45.69 100 LEU A N 1
ATOM 764 C CA . LEU A 1 100 ? 9.658 -19.050 0.578 1.00 45.69 100 LEU A CA 1
ATOM 765 C C . LEU A 1 100 ? 9.883 -19.143 2.093 1.00 45.69 100 LEU A C 1
ATOM 767 O O . LEU A 1 100 ? 10.046 -18.128 2.757 1.00 45.69 100 LEU A O 1
ATOM 771 N N . GLN A 1 101 ? 9.945 -20.368 2.627 1.00 43.59 101 GLN A N 1
ATOM 772 C CA . GLN A 1 101 ? 11.030 -20.866 3.501 1.00 43.59 101 GLN A CA 1
ATOM 773 C C . GLN A 1 101 ? 10.572 -22.049 4.366 1.00 43.59 101 GLN A C 1
ATOM 775 O O . GLN A 1 101 ? 9.819 -21.922 5.330 1.00 43.59 101 GLN A O 1
ATOM 780 N N . LYS A 1 102 ? 11.151 -23.215 4.067 1.00 42.94 102 LYS A N 1
ATOM 781 C CA . LYS A 1 102 ? 11.333 -24.296 5.034 1.00 42.94 102 LYS A CA 1
ATOM 782 C C . LYS A 1 102 ? 12.351 -23.830 6.086 1.00 42.94 102 LYS A C 1
ATOM 784 O O . LYS A 1 102 ? 13.498 -23.585 5.737 1.00 42.94 102 LYS A O 1
ATOM 789 N N . GLY A 1 103 ? 11.932 -23.766 7.349 1.00 43.09 103 GLY A N 1
ATOM 790 C CA . GLY A 1 103 ? 12.809 -23.910 8.517 1.00 43.09 103 GLY A CA 1
ATOM 791 C C . GLY A 1 103 ? 13.685 -22.714 8.908 1.00 43.09 103 GLY A C 1
ATOM 792 O O . GLY A 1 103 ? 14.890 -22.766 8.715 1.00 43.09 103 GLY A O 1
ATOM 793 N N . ALA A 1 104 ? 13.101 -21.703 9.556 1.00 37.81 104 ALA A N 1
ATOM 794 C CA . ALA A 1 104 ? 13.723 -20.964 10.666 1.00 37.81 104 ALA A CA 1
ATOM 795 C C . ALA A 1 104 ? 12.660 -20.087 11.358 1.00 37.81 104 ALA A C 1
ATOM 797 O O . ALA A 1 104 ? 12.023 -19.235 10.727 1.00 37.81 104 ALA A O 1
ATOM 798 N N . VAL A 1 105 ? 12.451 -20.339 12.651 1.00 39.19 105 VAL A N 1
ATOM 799 C CA . VAL A 1 105 ? 11.562 -19.581 13.543 1.00 39.19 105 VAL A CA 1
ATOM 800 C C . VAL A 1 105 ? 12.365 -18.395 14.074 1.00 39.19 105 VAL A C 1
ATOM 802 O O . VAL A 1 105 ? 13.307 -18.586 14.835 1.00 39.19 105 VAL A O 1
ATOM 805 N N . GLN A 1 106 ? 12.027 -17.188 13.627 1.00 39.00 106 GLN A N 1
ATOM 806 C CA . GLN A 1 106 ? 12.576 -15.928 14.132 1.00 39.00 106 GLN A CA 1
ATOM 807 C C . GLN A 1 106 ? 11.385 -15.034 14.497 1.00 39.00 106 GLN A C 1
ATOM 809 O O . GLN A 1 106 ? 10.391 -15.033 13.773 1.00 39.00 106 GLN A O 1
ATOM 814 N N . GLU A 1 107 ? 11.468 -14.355 15.639 1.00 38.78 107 GLU A N 1
ATOM 815 C CA . GLU A 1 107 ? 10.344 -13.799 16.414 1.00 38.78 107 GLU A CA 1
ATOM 816 C C . GLU A 1 107 ? 9.549 -12.654 15.744 1.00 38.78 107 GLU A C 1
ATOM 818 O O . GLU A 1 107 ? 8.471 -12.306 16.220 1.00 38.78 107 GLU A O 1
ATOM 823 N N . ASP A 1 108 ? 9.973 -12.137 14.588 1.00 41.38 108 ASP A N 1
ATOM 824 C CA . ASP A 1 108 ? 9.275 -11.067 13.860 1.00 41.38 108 ASP A CA 1
ATOM 825 C C . ASP A 1 108 ? 8.207 -11.627 12.900 1.00 41.38 108 ASP A C 1
ATOM 827 O O . ASP A 1 108 ? 8.379 -11.724 11.681 1.00 41.38 108 ASP A O 1
ATOM 831 N N . TYR A 1 109 ? 7.090 -12.068 13.479 1.00 44.34 109 TYR A N 1
ATOM 832 C CA . TYR A 1 109 ? 6.108 -12.921 12.79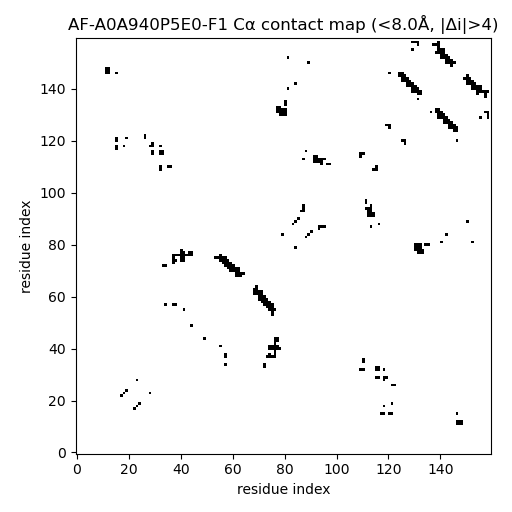9 1.00 44.34 109 TYR A CA 1
ATOM 833 C C . TYR A 1 109 ? 5.046 -12.195 11.949 1.00 44.34 109 TYR A C 1
ATOM 835 O O . TYR A 1 109 ? 4.465 -12.822 11.064 1.00 44.34 109 TYR A O 1
ATOM 843 N N . ILE A 1 110 ? 4.783 -10.896 12.138 1.00 44.56 110 ILE A N 1
ATOM 844 C CA . ILE A 1 110 ? 3.618 -10.228 11.507 1.00 44.56 110 ILE A CA 1
ATOM 845 C C . ILE A 1 110 ? 3.811 -10.015 9.994 1.00 44.56 110 ILE A C 1
ATOM 847 O O . ILE A 1 110 ? 2.893 -10.272 9.208 1.00 44.56 110 ILE A O 1
ATOM 851 N N . GLY A 1 111 ? 5.039 -9.718 9.559 1.00 45.50 111 GLY A N 1
ATOM 852 C CA . GLY A 1 111 ? 5.376 -9.523 8.146 1.00 45.50 111 GLY A CA 1
ATOM 853 C C . GLY A 1 111 ? 5.274 -10.780 7.265 1.00 45.50 111 GLY A C 1
ATOM 854 O O . GLY A 1 111 ? 5.503 -10.682 6.058 1.00 45.50 111 GLY A O 1
ATOM 855 N N . ARG A 1 112 ? 4.963 -11.959 7.836 1.00 49.47 112 ARG A N 1
ATOM 856 C CA . ARG A 1 112 ? 4.790 -13.244 7.122 1.00 49.47 112 ARG A CA 1
ATOM 857 C C . ARG A 1 112 ? 3.328 -13.597 6.832 1.00 49.47 112 ARG A C 1
ATOM 859 O O . ARG A 1 112 ? 3.075 -14.381 5.923 1.00 49.47 112 ARG A O 1
ATOM 866 N N . PHE A 1 113 ? 2.376 -13.009 7.557 1.00 53.28 113 PHE A N 1
ATOM 867 C CA . PHE A 1 113 ? 0.950 -13.330 7.420 1.00 53.28 113 PHE A CA 1
ATOM 868 C C . PHE A 1 113 ? 0.233 -12.488 6.357 1.00 53.28 113 PHE A C 1
ATOM 870 O O . PHE A 1 113 ? -0.930 -12.735 6.073 1.00 53.28 113 PHE A O 1
ATOM 877 N N . GLY A 1 114 ? 0.886 -11.476 5.773 1.00 60.38 114 GLY A N 1
ATOM 878 C CA . GLY A 1 114 ? 0.229 -10.595 4.796 1.00 60.38 114 GLY A CA 1
ATOM 879 C C . GLY A 1 114 ? -0.871 -9.719 5.411 1.00 60.38 114 GLY A C 1
ATOM 880 O O . GLY A 1 114 ? -1.713 -9.199 4.695 1.00 60.38 114 GLY A O 1
ATOM 881 N N . ILE A 1 115 ? -0.866 -9.551 6.739 1.00 66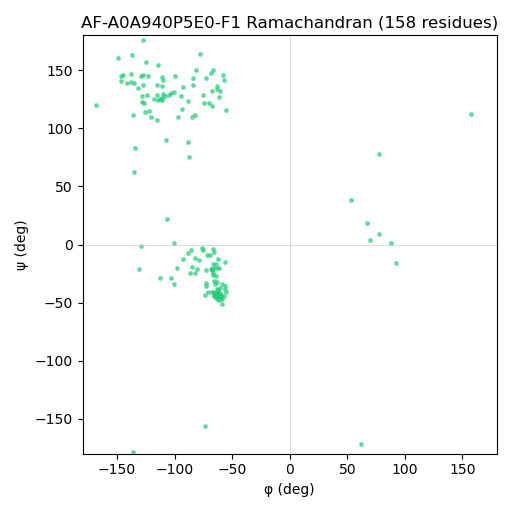.94 115 ILE A N 1
ATOM 882 C CA . ILE A 1 115 ? -1.831 -8.721 7.480 1.00 66.94 115 ILE A CA 1
ATOM 883 C C . ILE A 1 115 ? -1.269 -7.348 7.856 1.00 66.94 115 ILE A C 1
ATOM 885 O O . ILE A 1 115 ? -1.964 -6.560 8.486 1.00 66.94 115 ILE A O 1
ATOM 889 N N . GLY A 1 116 ? -0.023 -7.043 7.476 1.00 73.31 116 GLY A N 1
ATOM 890 C CA . GLY A 1 116 ? 0.635 -5.780 7.822 1.00 73.31 116 GLY A CA 1
ATOM 891 C C . GLY A 1 116 ? -0.165 -4.557 7.369 1.00 73.31 116 GLY A C 1
ATOM 892 O O . GLY A 1 116 ? -0.261 -3.586 8.110 1.00 73.31 116 GLY A O 1
ATOM 893 N N . LEU A 1 117 ? -0.843 -4.638 6.217 1.00 81.00 117 LEU A N 1
ATOM 894 C CA . LEU A 1 117 ? -1.718 -3.565 5.740 1.00 81.00 117 LEU A CA 1
ATOM 895 C C . LEU A 1 117 ? -2.948 -3.353 6.640 1.00 81.00 117 LEU A C 1
ATOM 897 O O . LEU A 1 117 ? -3.391 -2.223 6.802 1.00 81.00 117 LEU A O 1
ATOM 901 N N . LEU A 1 118 ? -3.467 -4.406 7.282 1.00 80.56 118 LEU A N 1
ATOM 902 C CA . LEU A 1 118 ? -4.618 -4.291 8.186 1.00 80.56 118 LEU A CA 1
ATOM 903 C C . LEU A 1 118 ? -4.291 -3.484 9.444 1.00 80.56 118 LEU A C 1
ATOM 905 O O . LEU A 1 118 ? -5.187 -2.879 10.022 1.00 80.56 118 LEU A O 1
ATOM 909 N N . SER A 1 119 ? -3.017 -3.422 9.847 1.00 82.12 119 SER A N 1
ATOM 910 C CA . SER A 1 119 ? -2.599 -2.578 10.973 1.00 82.12 119 SER A CA 1
ATOM 911 C C . SER A 1 119 ? -2.822 -1.082 10.714 1.00 82.12 119 SER A C 1
ATOM 913 O O . SER A 1 119 ? -2.966 -0.318 11.663 1.00 82.12 119 SER A O 1
ATOM 915 N N . CYS A 1 120 ? -2.945 -0.656 9.451 1.00 87.56 120 CYS A N 1
ATOM 916 C CA . CYS A 1 120 ? -3.297 0.722 9.114 1.00 87.56 120 CYS A CA 1
ATOM 917 C C . CYS A 1 120 ? -4.726 1.086 9.549 1.00 87.56 120 CYS A C 1
ATOM 919 O O . CYS A 1 120 ? -4.977 2.249 9.854 1.00 87.56 120 CYS A O 1
ATOM 921 N N . PHE A 1 121 ? -5.643 0.114 9.652 1.00 86.81 121 PHE A N 1
ATOM 922 C CA . PHE A 1 121 ? -7.000 0.360 10.161 1.00 86.81 121 PHE A CA 1
ATOM 923 C C . PHE A 1 121 ? -7.040 0.678 11.665 1.00 86.81 121 PHE A C 1
ATOM 925 O O . PHE A 1 121 ? -8.072 1.098 12.173 1.00 86.81 121 PHE A O 1
ATOM 932 N N . LEU A 1 122 ? -5.923 0.534 12.391 1.00 83.38 122 LEU A N 1
ATOM 933 C CA . LEU A 1 122 ? -5.819 0.994 13.783 1.00 83.38 122 LEU A CA 1
ATOM 934 C C . LEU A 1 122 ? -5.748 2.522 13.895 1.00 83.38 122 LEU A C 1
ATOM 936 O O . LEU A 1 122 ? -6.004 3.069 14.965 1.00 83.38 122 LEU A O 1
ATOM 940 N N . VAL A 1 123 ? -5.334 3.196 12.819 1.00 86.50 123 VAL A N 1
ATOM 941 C CA . VAL A 1 123 ? -5.043 4.639 12.801 1.00 86.50 123 VAL A CA 1
ATOM 942 C C . VAL A 1 123 ? -5.739 5.382 11.656 1.00 86.50 123 VAL A C 1
ATOM 944 O O . VAL A 1 123 ? -5.583 6.595 11.544 1.00 86.50 123 VAL A O 1
ATOM 947 N N . SER A 1 124 ? -6.489 4.679 10.802 1.00 89.12 124 SER A N 1
ATOM 948 C CA . SER A 1 124 ? -7.178 5.251 9.643 1.00 89.12 124 SER A CA 1
ATOM 949 C C . SER A 1 124 ? -8.497 4.540 9.352 1.00 89.12 124 SER A C 1
ATOM 951 O O . SER A 1 124 ? -8.591 3.320 9.461 1.00 89.12 124 SER A O 1
ATOM 953 N N . ASP A 1 125 ? -9.486 5.302 8.887 1.00 88.44 125 ASP A N 1
ATOM 954 C CA . ASP A 1 125 ? -10.776 4.776 8.426 1.00 88.44 125 ASP A CA 1
ATOM 955 C C . ASP A 1 125 ? -10.711 4.223 6.994 1.00 88.44 125 ASP A C 1
ATOM 957 O O . ASP A 1 125 ? -11.575 3.454 6.581 1.00 88.44 125 ASP A O 1
ATOM 961 N N . VAL A 1 126 ? -9.711 4.640 6.211 1.00 91.38 126 VAL A N 1
ATOM 962 C CA . VAL A 1 126 ? -9.551 4.270 4.798 1.00 91.38 126 VAL A CA 1
ATOM 963 C C . VAL A 1 126 ? -8.075 4.057 4.492 1.00 91.38 126 VAL A C 1
ATOM 965 O O . VAL A 1 126 ? -7.216 4.832 4.921 1.00 91.38 126 VAL A O 1
ATOM 968 N N . ILE A 1 127 ? -7.772 3.027 3.709 1.00 93.19 127 ILE A N 1
ATOM 969 C CA . ILE A 1 127 ? -6.427 2.789 3.188 1.00 93.19 127 ILE A CA 1
ATOM 970 C C . ILE A 1 127 ? -6.447 3.032 1.684 1.00 93.19 127 ILE A C 1
ATOM 972 O O . ILE A 1 127 ? -7.221 2.403 0.966 1.00 93.19 127 ILE A O 1
ATOM 976 N N . ARG A 1 128 ? -5.571 3.921 1.209 1.00 94.50 128 ARG A N 1
ATOM 977 C CA . ARG A 1 128 ? -5.350 4.187 -0.216 1.00 94.50 128 ARG A CA 1
ATOM 978 C C . ARG A 1 128 ? -3.972 3.679 -0.614 1.00 94.50 128 ARG A C 1
ATOM 980 O O . ARG A 1 128 ? -2.976 4.061 -0.005 1.00 94.50 128 ARG A O 1
ATOM 987 N N . VAL A 1 129 ? -3.913 2.837 -1.640 1.00 95.31 129 VAL A N 1
ATOM 988 C CA . VAL A 1 129 ? -2.664 2.368 -2.248 1.00 95.31 129 VAL A CA 1
ATOM 989 C C . VAL A 1 129 ? -2.667 2.782 -3.707 1.00 95.31 129 VAL A C 1
ATOM 991 O O . VAL A 1 129 ? -3.414 2.237 -4.514 1.00 95.31 129 VAL A O 1
ATOM 994 N N . GLN A 1 130 ? -1.809 3.736 -4.047 1.00 96.44 130 GLN A N 1
ATOM 995 C CA . GLN A 1 130 ? -1.527 4.084 -5.432 1.00 96.44 130 GLN A CA 1
ATOM 996 C C . GLN A 1 130 ? -0.295 3.313 -5.889 1.00 96.44 130 GLN A C 1
ATOM 998 O O . GLN A 1 130 ? 0.737 3.319 -5.217 1.00 96.44 130 GLN A O 1
ATOM 1003 N N . THR A 1 131 ? -0.402 2.615 -7.014 1.00 96.44 131 THR A N 1
ATOM 1004 C CA . THR A 1 131 ? 0.654 1.717 -7.472 1.00 96.44 131 THR A CA 1
ATOM 1005 C C . THR A 1 131 ? 0.793 1.699 -8.988 1.00 96.44 131 THR A C 1
ATOM 1007 O O . THR A 1 131 ? -0.180 1.834 -9.732 1.00 96.44 131 THR A O 1
ATOM 1010 N N . ARG A 1 132 ? 2.037 1.541 -9.445 1.00 95.88 132 ARG A N 1
ATOM 1011 C CA . ARG A 1 132 ? 2.403 1.372 -10.851 1.00 95.88 132 ARG A CA 1
ATOM 1012 C C . ARG A 1 132 ? 3.438 0.264 -10.948 1.00 95.88 132 ARG A C 1
ATOM 1014 O O . ARG A 1 132 ? 4.562 0.434 -10.473 1.00 95.88 132 ARG A O 1
ATOM 1021 N N . SER A 1 133 ? 3.055 -0.862 -11.543 1.00 94.69 133 SER A N 1
ATOM 1022 C CA . SER A 1 133 ? 3.954 -2.007 -11.688 1.00 94.69 133 SER A CA 1
ATOM 1023 C C . SER A 1 133 ? 5.028 -1.754 -12.741 1.00 94.69 133 SER A C 1
ATOM 1025 O O . SER A 1 133 ? 4.756 -1.203 -13.807 1.00 94.69 133 SER A O 1
ATOM 1027 N N . TYR A 1 134 ? 6.241 -2.250 -12.493 1.00 91.31 134 TYR A N 1
ATOM 1028 C CA . TYR A 1 134 ? 7.285 -2.319 -13.520 1.00 91.31 134 TYR A CA 1
ATOM 1029 C C . TYR A 1 134 ? 6.888 -3.202 -14.720 1.00 91.31 134 TYR A C 1
ATOM 1031 O O . TYR A 1 134 ? 7.488 -3.080 -15.786 1.00 91.31 134 TYR A O 1
ATOM 1039 N N . GLN A 1 135 ? 5.907 -4.096 -14.546 1.00 92.19 135 GLN A N 1
ATOM 1040 C CA . GLN A 1 135 ? 5.410 -5.004 -15.586 1.00 92.19 135 GLN A CA 1
ATOM 1041 C C . GLN A 1 135 ? 4.389 -4.335 -16.513 1.00 92.19 135 GLN A C 1
ATOM 1043 O O . GLN A 1 135 ? 4.237 -4.775 -17.649 1.00 92.19 135 GLN A O 1
ATOM 1048 N N . THR A 1 136 ? 3.710 -3.290 -16.035 1.00 93.25 136 THR A N 1
ATOM 1049 C CA . THR A 1 136 ? 2.679 -2.525 -16.760 1.00 93.25 136 THR A CA 1
ATOM 1050 C C . THR A 1 136 ? 2.910 -1.019 -16.546 1.00 93.25 136 THR A C 1
ATOM 1052 O O . THR A 1 136 ? 2.096 -0.348 -15.904 1.00 93.25 136 THR A O 1
ATOM 1055 N N . PRO A 1 137 ? 4.057 -0.471 -16.998 1.00 89.00 137 PRO A N 1
ATOM 1056 C CA . PRO A 1 137 ? 4.485 0.898 -16.687 1.00 89.00 137 PRO A CA 1
ATOM 1057 C C . PRO A 1 137 ? 3.561 1.994 -17.246 1.00 89.00 137 PRO A C 1
ATOM 1059 O O . PRO A 1 137 ? 3.632 3.144 -16.812 1.00 89.00 137 PRO A O 1
ATOM 1062 N N . GLU A 1 138 ? 2.703 1.659 -18.202 1.00 92.38 138 GLU A N 1
ATOM 1063 C CA . GLU A 1 138 ? 1.678 2.527 -18.784 1.00 92.38 138 GLU A CA 1
ATOM 1064 C C . GLU A 1 138 ? 0.422 2.682 -17.912 1.00 92.38 138 GLU A C 1
ATOM 1066 O O . GLU A 1 138 ? -0.386 3.575 -18.169 1.00 92.38 138 GLU A O 1
ATOM 1071 N N . GLN A 1 139 ? 0.249 1.845 -16.885 1.00 94.56 139 GLN A N 1
ATOM 1072 C CA . GLN A 1 139 ? -0.956 1.809 -16.059 1.00 94.56 139 GLN A CA 1
ATOM 1073 C C . GLN A 1 139 ? -0.641 2.149 -14.600 1.00 94.56 139 GLN A C 1
ATOM 1075 O O . GLN A 1 139 ? 0.195 1.514 -13.962 1.00 94.56 139 GLN A O 1
ATOM 1080 N N . SER A 1 140 ? -1.345 3.143 -14.058 1.00 97.50 140 SER A N 1
ATOM 1081 C CA . SER A 1 140 ? -1.372 3.436 -12.620 1.00 97.50 140 SER A CA 1
ATOM 1082 C C . SER A 1 140 ? -2.754 3.115 -12.063 1.00 97.50 140 SER A C 1
ATOM 1084 O O . SER A 1 140 ? -3.772 3.416 -12.693 1.00 97.50 140 SER A O 1
ATOM 1086 N N . LEU A 1 141 ? -2.777 2.463 -10.906 1.00 97.44 141 LEU A N 1
ATOM 1087 C CA . LEU A 1 141 ? -3.989 2.016 -10.233 1.00 97.44 141 LEU A CA 1
ATOM 1088 C C . LEU A 1 141 ? -4.041 2.599 -8.826 1.00 97.44 141 LEU A C 1
ATOM 1090 O O . LEU A 1 141 ? -3.020 2.714 -8.147 1.00 97.44 141 LEU A O 1
ATOM 1094 N N . GLU A 1 142 ? -5.245 2.918 -8.379 1.00 97.44 142 GLU A N 1
ATOM 1095 C CA . GLU A 1 142 ? -5.552 3.201 -6.987 1.00 97.44 142 GLU A CA 1
ATOM 1096 C C . GLU A 1 142 ? -6.455 2.095 -6.446 1.00 97.44 142 GLU A C 1
ATOM 1098 O O . GLU A 1 142 ? -7.509 1.799 -7.012 1.00 97.44 142 GLU A O 1
ATOM 1103 N N . TRP A 1 143 ? -6.016 1.483 -5.351 1.00 95.69 143 TRP A N 1
ATOM 1104 C CA . TRP A 1 143 ? -6.814 0.591 -4.528 1.00 95.69 143 TRP A CA 1
ATOM 1105 C C . TRP A 1 143 ? -7.252 1.331 -3.264 1.00 95.69 143 TRP A C 1
ATOM 1107 O O . TRP A 1 143 ? -6.416 1.920 -2.574 1.00 95.69 143 TRP A O 1
ATOM 1117 N N . CYS A 1 144 ? -8.545 1.277 -2.953 1.00 94.81 144 CYS A N 1
ATOM 1118 C CA . CYS A 1 144 ? -9.128 1.887 -1.758 1.00 94.81 144 CYS A CA 1
ATOM 1119 C C . CYS A 1 144 ? -9.827 0.813 -0.930 1.00 94.81 144 CYS A C 1
ATOM 1121 O O . CYS A 1 144 ? -10.810 0.242 -1.396 1.00 94.81 144 CYS A O 1
ATOM 1123 N N . GLY A 1 145 ? -9.327 0.540 0.275 1.00 91.62 145 GLY A N 1
ATOM 1124 C CA . GLY A 1 145 ? -9.880 -0.457 1.193 1.00 91.62 145 GLY A CA 1
ATOM 1125 C C . GLY A 1 145 ? -10.543 0.161 2.421 1.00 91.62 145 GLY A C 1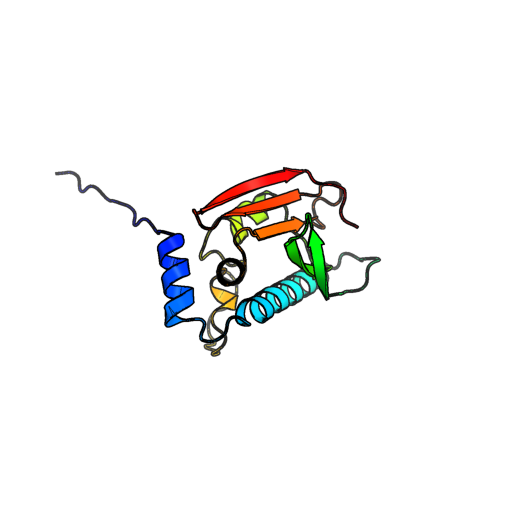
ATOM 1126 O O . GLY A 1 145 ? -10.024 1.120 2.998 1.00 91.62 145 GLY A O 1
ATOM 1127 N N . ASN A 1 146 ? -11.657 -0.443 2.838 1.00 90.50 146 ASN A N 1
ATOM 1128 C CA . ASN A 1 146 ? -12.459 -0.044 3.994 1.00 90.50 146 ASN A CA 1
ATOM 1129 C C . ASN A 1 146 ? -12.434 -1.127 5.096 1.00 90.50 146 ASN A C 1
ATOM 1131 O O . ASN A 1 146 ? -12.269 -2.315 4.795 1.00 90.50 146 ASN A O 1
ATOM 1135 N N . PRO A 1 147 ? -12.655 -0.758 6.372 1.00 84.50 147 PRO A N 1
ATOM 1136 C CA . PRO A 1 147 ? -12.641 -1.697 7.499 1.00 84.50 147 PRO A CA 1
ATOM 1137 C C . PRO A 1 147 ? -13.793 -2.716 7.466 1.00 84.50 147 PRO A C 1
ATOM 1139 O O . PRO A 1 147 ? -13.718 -3.752 8.126 1.00 84.50 147 PRO A O 1
ATOM 1142 N N . ASP A 1 148 ? -14.844 -2.462 6.680 1.00 84.38 148 ASP A N 1
ATOM 1143 C CA . ASP A 1 148 ? -15.956 -3.396 6.455 1.00 84.38 148 ASP A CA 1
ATOM 1144 C C . ASP A 1 148 ? -15.607 -4.550 5.490 1.00 84.38 148 ASP A C 1
ATOM 1146 O O . ASP A 1 148 ? -16.422 -5.447 5.270 1.00 84.38 148 ASP A O 1
ATOM 1150 N N . GLY A 1 149 ? -14.390 -4.550 4.934 1.00 82.62 149 GLY A N 1
ATOM 1151 C CA . GLY A 1 149 ? -13.895 -5.564 4.002 1.00 82.62 149 GLY A CA 1
ATOM 1152 C C . GLY A 1 149 ? -14.204 -5.281 2.539 1.00 82.62 149 GLY A C 1
ATOM 1153 O O . GLY A 1 149 ? -13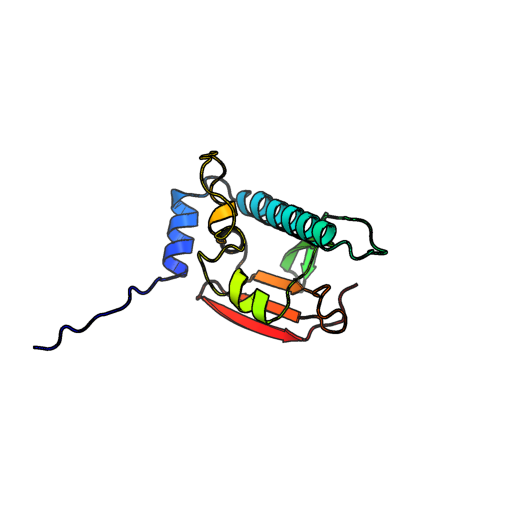.832 -6.079 1.676 1.00 82.62 149 GLY A O 1
ATOM 1154 N N . THR A 1 150 ? -14.848 -4.156 2.232 1.00 87.94 150 THR A N 1
ATOM 1155 C CA . THR A 1 150 ? -15.031 -3.704 0.853 1.00 87.94 150 THR A CA 1
ATOM 1156 C C . THR A 1 150 ? -13.782 -2.994 0.341 1.00 87.94 150 THR A C 1
ATOM 1158 O O . THR A 1 150 ? -13.036 -2.364 1.095 1.00 87.94 150 THR A O 1
ATOM 1161 N N . TYR A 1 151 ? -13.547 -3.087 -0.967 1.00 92.44 151 TYR A N 1
ATOM 1162 C CA . TYR A 1 151 ? -12.515 -2.308 -1.635 1.00 92.44 151 TYR A CA 1
ATOM 1163 C C . TYR A 1 151 ? -12.896 -1.993 -3.081 1.00 92.44 151 TYR A C 1
ATOM 1165 O O . TYR A 1 151 ? -13.737 -2.670 -3.679 1.00 92.44 151 TYR A O 1
ATOM 1173 N N . THR A 1 152 ? -12.245 -0.986 -3.653 1.00 95.44 152 THR A N 1
ATOM 1174 C CA . THR A 1 152 ? -12.339 -0.637 -5.075 1.00 95.44 152 THR A CA 1
ATOM 1175 C C . THR A 1 152 ? -10.958 -0.605 -5.719 1.00 95.44 152 THR A C 1
ATOM 1177 O O . THR A 1 152 ? -9.946 -0.440 -5.037 1.00 95.44 152 THR A O 1
ATOM 1180 N N . ILE A 1 153 ? -10.921 -0.779 -7.041 1.00 96.44 153 ILE A N 1
ATOM 1181 C CA . ILE A 1 153 ? -9.737 -0.552 -7.873 1.00 96.44 153 ILE A CA 1
ATOM 1182 C C . ILE A 1 153 ? -10.156 0.369 -9.013 1.00 96.44 153 ILE A C 1
ATOM 1184 O O . ILE A 1 153 ? -11.137 0.092 -9.706 1.00 96.44 153 ILE A O 1
ATOM 1188 N N . THR A 1 154 ? -9.427 1.462 -9.207 1.00 97.38 154 THR A N 1
ATOM 1189 C CA . THR A 1 154 ? -9.681 2.426 -10.283 1.00 97.38 154 THR A CA 1
ATOM 1190 C C . THR A 1 154 ? -8.374 2.875 -10.927 1.00 97.38 154 THR A C 1
ATOM 1192 O O . THR A 1 154 ? -7.374 3.008 -10.221 1.00 97.38 154 THR A O 1
ATOM 1195 N N . PRO A 1 155 ? -8.347 3.162 -12.241 1.00 97.00 155 PRO A N 1
ATOM 1196 C CA . PRO A 1 155 ? -7.226 3.875 -12.843 1.00 97.00 155 PRO A CA 1
ATOM 1197 C C . PRO A 1 155 ? -7.004 5.225 -12.152 1.00 97.00 155 PRO A C 1
ATOM 1199 O O . PRO A 1 155 ? -7.972 5.911 -11.821 1.00 97.00 155 PRO A O 1
ATOM 1202 N N . CYS A 1 156 ? -5.747 5.616 -11.964 1.00 95.25 156 CYS A N 1
ATOM 1203 C CA . CYS A 1 156 ? -5.382 6.915 -11.396 1.00 95.25 156 CYS A CA 1
ATOM 1204 C C . CYS A 1 156 ? -4.385 7.664 -12.289 1.00 95.25 156 CYS A C 1
ATOM 1206 O O . CYS A 1 156 ? -3.962 7.162 -13.336 1.00 95.25 156 CYS A O 1
ATOM 1208 N N . GLU A 1 157 ? -4.048 8.897 -11.90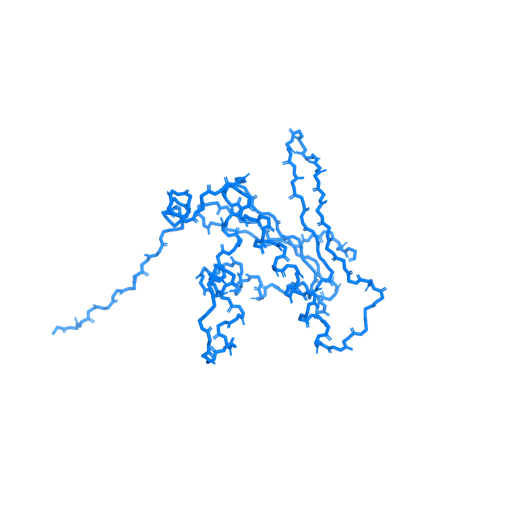2 1.00 93.38 157 GLU A N 1
ATOM 1209 C CA . GLU A 1 157 ? -3.054 9.685 -12.627 1.00 93.38 157 GLU A CA 1
ATOM 1210 C C . GLU A 1 157 ? -1.706 8.947 -12.700 1.00 93.38 157 GLU A C 1
ATOM 1212 O O . GLU A 1 157 ? -1.346 8.232 -11.759 1.00 93.38 157 GLU A O 1
ATOM 1217 N N . PRO A 1 158 ? -0.945 9.101 -13.802 1.00 90.50 158 PRO A N 1
ATOM 1218 C CA . PRO A 1 158 ? 0.337 8.432 -13.955 1.00 90.50 158 PRO A CA 1
ATOM 1219 C C . PRO A 1 158 ? 1.280 8.743 -12.793 1.00 90.50 158 PRO A C 1
ATOM 1221 O O . PRO A 1 158 ? 1.721 9.880 -12.615 1.00 90.50 158 PRO A O 1
ATOM 1224 N N . LEU A 1 159 ? 1.620 7.708 -12.026 1.00 88.88 159 LEU A N 1
ATOM 1225 C CA . LEU A 1 159 ? 2.576 7.838 -10.936 1.00 88.88 159 LEU A CA 1
ATOM 1226 C C . LEU A 1 159 ? 3.978 8.102 -11.494 1.00 88.88 159 LEU A C 1
ATOM 1228 O O . LEU A 1 159 ? 4.312 7.615 -12.578 1.00 88.88 159 LEU A O 1
ATOM 1232 N N . PRO A 1 160 ? 4.814 8.870 -10.780 1.00 78.62 160 PRO A N 1
ATOM 1233 C CA . PRO A 1 160 ? 6.132 9.248 -11.260 1.00 78.62 160 PRO A CA 1
ATOM 1234 C C . PRO A 1 160 ? 7.035 8.038 -11.425 1.00 78.62 160 PRO A C 1
ATOM 1236 O O . PRO A 1 160 ? 6.994 7.074 -10.622 1.00 78.62 160 PRO A O 1
#

Sequence (160 aa):
MPQESYVFQVNLGGMIDILSNHLYSSPDVFVRELLQNAVDAIAAKRKTGIPSAKKDEISLILSEENGRPLLCFTDTGTGLTEAEIHRFLAVIGQSSKHDLQKGAVQEDYIGRFGIGLLSCFLVSDVIRVQTRSYQTPEQSLEWCGNPDGTYTITPCEPLP

pLDDT: mean 80.28, std 16.16, range [37.81, 97.5]

Radius of gyration: 17.25 Å; Cα contacts (8 Å, |Δi|>4): 206; chains: 1; bounding box: 45×58×41 Å

Secondary structure (DSSP, 8-state):
------PPP--HHHHHHHIIIII-SSTTHHHHHHHHHHHHHHHHHHHT----SSPP-EEEEEEEETTEEEEEEEE-S----HHHHHHHTSSTT--GGGGS-SS---S--GGGTT-GGGGGGGT-S-EEEEE--TTSTT--EEEEE-TTS-EEEEE-S---

Solvent-accessible surface area (backbone atoms only — not c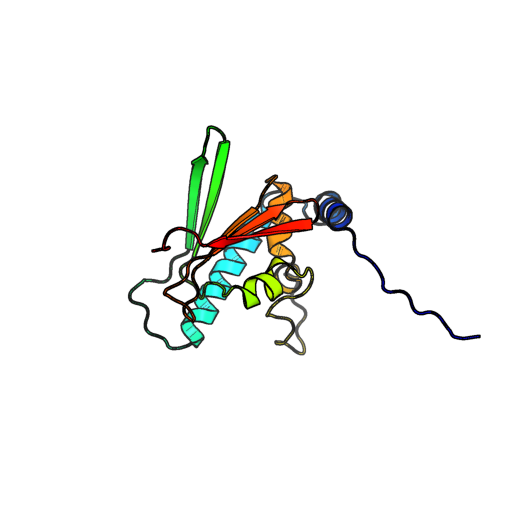omparable to full-atom values): 9882 Å² total; per-residue (Å²): 130,87,83,85,83,82,79,89,82,82,60,56,53,63,49,51,52,46,40,60,77,74,69,45,94,49,89,64,52,29,58,56,37,51,53,49,50,38,52,50,30,36,55,53,36,60,72,69,69,66,88,64,96,64,72,88,51,74,50,79,45,82,49,71,55,98,93,37,85,39,80,46,78,48,58,62,30,31,55,47,47,74,71,47,40,52,47,45,73,70,31,81,59,37,27,91,50,74,85,64,76,88,85,81,93,64,93,79,58,59,84,54,39,33,47,38,72,60,45,44,59,78,81,37,78,63,46,79,48,76,32,46,11,78,89,44,75,92,48,23,38,33,37,42,41,40,65,86,69,52,68,52,77,43,82,47,75,81,69,132

Nearest PDB structures (foldseek):
  5tth-assembly1_A  TM=7.763E-01  e=2.689E-09  Danio rerio
  4z1i-assembly1_C  TM=8.160E-01  e=9.711E-09  Homo sapiens
  4z1i-assembly2_D  TM=8.178E-01  e=2.199E-08  Homo sapiens
  4j0b-assembly1_B  TM=8.165E-01  e=3.308E-08  Danio rerio
  3q5k-assembly1_A-2  TM=7.219E-01  e=2.485E-06  Leishmania major

Mean predicted aligned error: 8.45 Å